Protein AF-A0A842VXV6-F1 (afdb_monomer)

Nearest PDB structures (foldseek):
  8ae6-assembly1_S  TM=6.498E-01  e=4.309E-04  Saccharomyces cerevisiae
  8p0v-assembly1_M  TM=6.322E-01  e=6.412E-02  Homo sapiens
  7jl6-assembly1_A  TM=5.036E-01  e=1.522E-01  Staphylococcus aureus
  3suz-assembly1_A  TM=2.469E-01  e=4.628E-01  Rattus norvegicus
  8w9z-assembly1_a  TM=2.244E-01  e=4.838E+00  Nicotiana tabacum

pLDDT: mean 70.88, std 16.22, range [35.25, 91.06]

Foldseek 3Di:
DAWAKKFKDKQLHTQEIDGPDPPPCCVVVDVVNVVVVSVVVVVVQVPDDDQDWDWDDDDQKIKIKGKDWADDPPDPDIIIMMIMIITGPPDDNVLRVVLNVVLVVVCVVPPVPDDDSPDRHRDDCPPPSNVVSCVSCPCVHCDPVNVCCCVPPVPPPPDDDD

Radius of gyration: 17.74 Å; Cα contacts (8 Å, |Δi|>4): 196; chains: 1; bounding box: 45×29×63 Å

Mean predicted aligned error: 11.38 Å

Secondary structure (DSSP, 8-state):
--EEEEEEEETTEEEEEEESS--TTGGGS-HHHHHHHHHHHHHHHHH--S--EEEEEETTEEEEEEEEEE--TT-SSPEEEEEEEEE-TT--HHHHHHHHHHHHHHHHHHTTTSS-TT--PPPPTTSHHHHHHHHHHGGGG--HHHHHHHHHHTTSSS----

Sequence (162 aa):
MVLFELGFLKSGMVFYEKTFYKILNLNKMSDATKGQFFDAFFNLIESSTEDTVSTMKFKKYNIVFKQFIQNIPNYPTPVKYLIYAIGDPRMDVTQASLLLAEIVEYYKNNYASNTDPKVVEEIPENSEFDKKVSEIIGDFYSTAIERMMHLFFSSDKKTKND

Structure (mmCIF, N/CA/C/O backbone):
data_AF-A0A842VXV6-F1
#
_entry.id   AF-A0A842VXV6-F1
#
loop_
_atom_site.group_PDB
_atom_site.id
_atom_site.type_symbol
_atom_site.label_atom_id
_atom_site.label_alt_id
_atom_site.label_comp_id
_atom_site.label_asym_id
_atom_site.label_entity_id
_atom_site.label_seq_id
_atom_site.pdbx_PDB_ins_code
_atom_site.Cartn_x
_atom_site.Cartn_y
_atom_site.Cartn_z
_atom_site.occupancy
_atom_site.B_iso_or_equiv
_atom_site.auth_seq_id
_atom_site.auth_comp_id
_atom_site.auth_asym_id
_atom_site.auth_atom_id
_atom_site.pdbx_PDB_model_num
ATOM 1 N N . MET A 1 1 ? -8.785 7.547 14.953 1.00 66.69 1 MET A N 1
ATOM 2 C CA . MET A 1 1 ? -8.697 7.095 13.555 1.00 66.69 1 MET A CA 1
ATOM 3 C C . MET A 1 1 ? -7.958 5.774 13.567 1.00 66.69 1 MET A C 1
ATOM 5 O O . MET A 1 1 ? -7.057 5.640 14.385 1.00 66.69 1 MET A O 1
ATOM 9 N N . VAL A 1 2 ? -8.389 4.799 12.771 1.00 68.50 2 VAL A N 1
ATOM 10 C CA . VAL A 1 2 ? -7.747 3.478 12.704 1.00 68.50 2 VAL A CA 1
ATOM 11 C C . VAL A 1 2 ? -7.532 3.172 11.235 1.00 68.50 2 VAL A C 1
ATOM 13 O O . VAL A 1 2 ? -8.508 3.089 10.491 1.00 68.50 2 VAL A O 1
ATOM 16 N N . LEU A 1 3 ? -6.279 3.046 10.815 1.00 73.94 3 LEU A N 1
ATOM 17 C CA . LEU A 1 3 ? -5.972 2.392 9.554 1.00 73.94 3 LEU A CA 1
ATOM 18 C C . LEU A 1 3 ? -5.828 0.883 9.862 1.00 73.94 3 LEU A C 1
ATOM 20 O O . LEU A 1 3 ? -5.645 0.470 11.006 1.00 73.94 3 LEU A O 1
ATOM 24 N N . PHE A 1 4 ? -6.121 0.028 8.903 1.00 75.56 4 PHE A N 1
ATOM 25 C CA . PHE A 1 4 ? -6.227 -1.410 9.128 1.00 75.56 4 PHE A CA 1
ATOM 26 C C . PHE A 1 4 ? -5.198 -2.173 8.312 1.00 75.56 4 PHE A C 1
ATOM 28 O O . PHE A 1 4 ? -4.529 -3.062 8.837 1.00 75.56 4 PHE A O 1
ATOM 35 N N . GLU A 1 5 ? -5.077 -1.801 7.042 1.00 83.06 5 GLU A N 1
ATOM 36 C CA . GLU A 1 5 ? -4.238 -2.472 6.061 1.00 83.06 5 GLU A CA 1
ATOM 37 C C . GLU A 1 5 ? -3.629 -1.422 5.130 1.00 83.06 5 GLU A C 1
ATOM 39 O O . GLU A 1 5 ? -4.281 -0.432 4.778 1.00 83.06 5 GLU A O 1
ATOM 44 N N . LEU A 1 6 ? -2.383 -1.654 4.737 1.00 87.88 6 LEU A N 1
ATOM 45 C CA . LEU A 1 6 ? -1.727 -0.986 3.626 1.00 87.88 6 LEU A CA 1
ATOM 46 C C . LEU A 1 6 ? -1.207 -2.060 2.680 1.00 87.88 6 LEU A C 1
ATOM 48 O O . LEU A 1 6 ? -0.639 -3.048 3.137 1.00 87.88 6 LEU A O 1
ATOM 52 N N . GLY A 1 7 ? -1.375 -1.868 1.379 1.00 88.62 7 GLY A N 1
ATOM 53 C CA . GLY A 1 7 ? -0.869 -2.820 0.402 1.00 88.62 7 GLY A CA 1
ATOM 54 C C . GLY A 1 7 ? -0.366 -2.156 -0.864 1.00 88.62 7 GLY A C 1
ATOM 55 O O . GLY A 1 7 ? -0.701 -1.011 -1.175 1.00 88.62 7 GLY A O 1
ATOM 56 N N . PHE A 1 8 ? 0.471 -2.895 -1.579 1.00 88.81 8 PHE A N 1
ATOM 57 C CA . PHE A 1 8 ? 1.118 -2.475 -2.809 1.00 88.81 8 PHE A CA 1
ATOM 58 C C . PHE A 1 8 ? 0.973 -3.581 -3.855 1.00 88.81 8 PHE A C 1
ATOM 60 O O . PHE A 1 8 ? 1.283 -4.748 -3.600 1.00 88.81 8 PHE A O 1
ATOM 67 N N . LEU A 1 9 ? 0.485 -3.209 -5.037 1.00 86.38 9 LEU A N 1
ATOM 68 C CA . LEU A 1 9 ? 0.275 -4.092 -6.170 1.00 86.38 9 LEU A CA 1
ATOM 69 C C . LEU A 1 9 ? 1.121 -3.673 -7.367 1.00 86.38 9 LEU A C 1
ATOM 71 O O . LEU A 1 9 ? 1.281 -2.484 -7.651 1.00 86.38 9 LEU A O 1
ATOM 75 N N . LYS A 1 10 ? 1.596 -4.679 -8.098 1.00 84.94 10 LYS A N 1
ATOM 76 C CA . LYS A 1 10 ? 2.297 -4.578 -9.377 1.00 84.94 10 LYS A CA 1
ATOM 77 C C . LYS A 1 10 ? 1.499 -5.384 -10.396 1.00 84.94 10 LYS A C 1
ATOM 79 O O . LYS A 1 10 ? 1.352 -6.593 -10.263 1.00 84.94 10 LYS A O 1
ATOM 84 N N . SER A 1 11 ? 0.945 -4.708 -11.396 1.00 78.00 11 SER A N 1
ATOM 85 C CA . SER A 1 11 ? 0.117 -5.285 -12.467 1.00 78.00 11 SER A CA 1
ATOM 86 C C . SER A 1 11 ? -0.998 -6.206 -11.962 1.00 78.00 11 SER A C 1
ATOM 88 O O . SER A 1 11 ? -1.253 -7.264 -12.525 1.00 78.00 11 SER A O 1
ATOM 90 N N . GLY A 1 12 ? -1.648 -5.809 -10.871 1.00 73.75 12 GLY A N 1
ATOM 91 C CA . GLY A 1 12 ? -2.745 -6.566 -10.279 1.00 73.75 12 GLY A CA 1
ATOM 92 C C . GLY A 1 12 ? -2.336 -7.621 -9.249 1.00 73.75 12 GLY A C 1
ATOM 93 O O . GLY A 1 12 ? -3.190 -8.201 -8.593 1.00 73.75 12 GLY A O 1
ATOM 94 N N . ME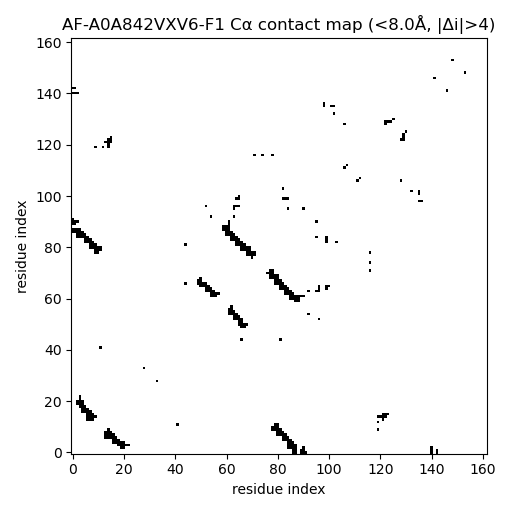T A 1 13 ? -1.041 -7.856 -9.053 1.00 80.19 13 MET A N 1
ATOM 95 C CA . MET A 1 13 ? -0.549 -8.809 -8.061 1.00 80.19 13 MET A CA 1
ATOM 96 C C . MET A 1 13 ? -0.052 -8.066 -6.827 1.00 80.19 13 MET A C 1
ATOM 98 O O . MET A 1 13 ? 0.752 -7.139 -6.947 1.00 80.19 13 MET A O 1
ATOM 102 N N . VAL A 1 14 ? -0.538 -8.456 -5.649 1.00 83.56 14 VAL A N 1
ATOM 103 C CA . VAL A 1 14 ? -0.044 -7.936 -4.367 1.00 83.56 14 VAL A CA 1
ATOM 104 C C . VAL A 1 14 ? 1.393 -8.414 -4.176 1.00 83.56 14 VAL A C 1
ATOM 106 O O . VAL A 1 14 ? 1.663 -9.603 -4.294 1.00 83.56 14 VAL A O 1
ATOM 109 N N . PHE A 1 15 ? 2.306 -7.484 -3.899 1.00 85.69 15 PHE A N 1
ATOM 110 C CA . PHE A 1 15 ? 3.719 -7.783 -3.623 1.00 85.69 15 PHE A CA 1
ATOM 111 C C . PHE A 1 15 ? 4.185 -7.243 -2.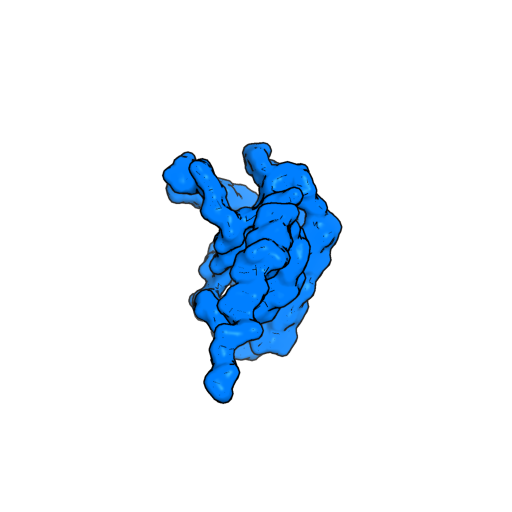271 1.00 85.69 15 PHE A C 1
ATOM 113 O O . PHE A 1 15 ? 5.297 -7.514 -1.831 1.00 85.69 15 PHE A O 1
ATOM 120 N N . TYR A 1 16 ? 3.336 -6.464 -1.607 1.00 88.94 16 TYR A N 1
ATOM 121 C CA . TYR A 1 16 ? 3.541 -6.012 -0.244 1.00 88.94 16 TYR A CA 1
ATOM 122 C C . TYR A 1 16 ? 2.177 -5.822 0.413 1.00 88.94 16 TYR A C 1
ATOM 124 O O . TYR A 1 16 ? 1.297 -5.176 -0.158 1.00 88.94 16 TYR A O 1
ATOM 132 N N . GLU A 1 17 ? 2.001 -6.367 1.610 1.00 87.88 17 GLU A N 1
ATOM 133 C CA . GLU A 1 17 ? 0.817 -6.172 2.444 1.00 87.88 17 GLU A CA 1
ATOM 134 C C . GLU A 1 17 ? 1.290 -5.977 3.886 1.00 87.88 17 GLU A C 1
ATOM 136 O O . GLU A 1 17 ? 2.148 -6.708 4.378 1.00 87.88 17 GLU A O 1
ATOM 141 N N . LYS A 1 18 ? 0.730 -4.984 4.574 1.00 84.06 18 LYS A N 1
ATOM 142 C CA . LYS A 1 18 ? 0.958 -4.753 5.996 1.00 84.06 18 LYS A CA 1
ATOM 143 C C . LYS A 1 18 ? -0.364 -4.560 6.711 1.00 84.06 18 LYS A C 1
ATOM 145 O O . LYS A 1 18 ? -1.088 -3.592 6.474 1.00 84.06 18 LYS A O 1
ATOM 150 N N . THR A 1 19 ? -0.652 -5.476 7.629 1.00 79.69 19 THR A N 1
ATOM 151 C CA . THR A 1 19 ? -1.824 -5.409 8.505 1.00 79.69 19 THR A CA 1
ATOM 152 C C . THR A 1 19 ? -1.425 -4.821 9.856 1.00 79.69 19 THR A C 1
ATOM 154 O O . THR A 1 19 ? -0.582 -5.378 10.553 1.00 79.69 19 THR A O 1
ATOM 157 N N . PHE A 1 20 ? -2.057 -3.717 10.251 1.00 73.00 20 PHE A N 1
ATOM 158 C CA . PHE A 1 20 ? -1.762 -3.010 11.507 1.00 73.00 20 PHE A CA 1
ATOM 159 C C . PHE A 1 20 ? -2.716 -3.419 12.619 1.00 73.00 20 PHE A C 1
ATOM 161 O O . PHE A 1 20 ? -2.319 -3.700 13.744 1.00 73.00 20 PHE A O 1
ATOM 168 N N . TYR A 1 21 ? -3.994 -3.527 12.275 1.00 64.88 21 TYR A N 1
ATOM 169 C CA . TYR A 1 21 ? -5.008 -4.073 13.153 1.00 64.88 21 TYR A CA 1
ATOM 170 C C . TYR A 1 21 ? -5.660 -5.225 12.426 1.00 64.88 21 TYR A C 1
ATOM 172 O O . TYR A 1 21 ? -6.256 -5.037 11.364 1.00 64.88 21 TYR A O 1
ATOM 180 N N . LYS A 1 22 ? -5.615 -6.416 13.034 1.00 50.66 22 LYS A N 1
ATOM 181 C CA . LYS A 1 22 ? -6.505 -7.497 12.622 1.00 50.66 22 LYS A CA 1
ATOM 182 C C . LYS A 1 22 ? -7.919 -6.965 12.754 1.00 50.66 22 LYS A C 1
ATOM 184 O O . LYS A 1 22 ? -8.432 -6.791 13.860 1.00 50.66 22 LYS A O 1
ATOM 189 N N . ILE A 1 23 ? -8.546 -6.667 11.625 1.00 49.34 23 ILE A N 1
ATOM 190 C CA . ILE A 1 23 ? -9.940 -6.274 11.604 1.00 49.34 23 ILE A CA 1
ATOM 191 C C . ILE A 1 23 ? -10.705 -7.447 12.224 1.00 49.34 23 ILE A C 1
ATOM 193 O O . ILE A 1 23 ? -10.839 -8.503 11.609 1.00 49.34 23 ILE A O 1
ATOM 197 N N . LEU A 1 24 ? -11.221 -7.253 13.442 1.00 41.03 24 LEU A N 1
ATOM 198 C CA . LEU A 1 24 ? -11.893 -8.264 14.278 1.00 41.03 24 LEU A CA 1
ATOM 199 C C . LEU A 1 24 ? -13.140 -8.907 13.630 1.00 41.03 24 LEU A C 1
ATOM 201 O O . LEU A 1 24 ? -13.827 -9.703 14.254 1.00 41.03 24 LEU A O 1
ATOM 205 N N . ASN A 1 25 ? -13.441 -8.585 12.372 1.00 37.41 25 ASN A N 1
ATOM 206 C CA . ASN A 1 25 ? -14.515 -9.166 11.576 1.00 37.41 25 ASN A CA 1
ATOM 207 C C . ASN A 1 25 ? -14.145 -9.415 10.098 1.00 37.41 25 ASN A C 1
ATOM 209 O O . ASN A 1 25 ? -15.040 -9.674 9.299 1.00 37.41 25 ASN A O 1
ATOM 213 N N . LEU A 1 26 ? -12.865 -9.356 9.710 1.00 40.69 26 LEU A N 1
ATOM 214 C CA . LEU A 1 26 ? -12.438 -9.711 8.345 1.00 40.69 26 LEU A CA 1
ATOM 215 C C . LEU A 1 26 ? -12.079 -11.190 8.205 1.00 40.69 26 LEU A C 1
ATOM 217 O O . LEU A 1 26 ? -12.194 -11.713 7.111 1.00 40.69 26 LEU A O 1
ATOM 221 N N . ASN A 1 27 ? -11.893 -11.915 9.317 1.00 35.25 27 ASN A N 1
ATOM 222 C CA . ASN A 1 27 ? -12.021 -13.383 9.333 1.00 35.25 27 ASN A CA 1
ATOM 223 C C . ASN A 1 27 ? -13.455 -13.862 8.987 1.00 35.25 27 ASN A C 1
ATOM 225 O O . ASN A 1 27 ? -13.708 -15.060 8.917 1.00 35.25 27 ASN A O 1
ATOM 229 N N . LYS A 1 28 ? -14.410 -12.934 8.798 1.00 37.38 28 LYS A N 1
ATOM 230 C CA . LYS A 1 28 ? -15.751 -13.168 8.233 1.00 37.38 28 LYS A CA 1
ATOM 231 C C . LYS A 1 28 ? -15.988 -12.435 6.903 1.00 37.38 28 LYS A C 1
ATOM 233 O O . LYS A 1 28 ? -17.122 -12.381 6.432 1.00 37.38 28 LYS A O 1
ATOM 238 N N . MET A 1 29 ? -14.960 -11.858 6.286 1.00 42.59 29 MET A N 1
ATOM 239 C CA . MET A 1 29 ? -14.970 -11.690 4.838 1.00 42.59 29 MET A CA 1
ATOM 240 C C . MET A 1 29 ? -14.439 -13.009 4.301 1.00 42.59 29 MET A C 1
ATOM 242 O O . MET A 1 29 ? -13.259 -13.294 4.448 1.00 42.59 29 MET A O 1
ATOM 246 N N . SER A 1 30 ? -15.317 -13.846 3.747 1.00 43.38 30 SER A N 1
ATOM 247 C CA . SER A 1 30 ? -14.861 -14.992 2.958 1.00 43.38 30 SER A CA 1
ATOM 248 C C . SER A 1 30 ? -13.839 -14.503 1.930 1.00 43.38 30 SER A C 1
ATOM 250 O O . SER A 1 30 ? -13.944 -13.355 1.488 1.00 43.38 30 SER A O 1
ATOM 252 N N . ASP A 1 31 ? -12.915 -15.349 1.486 1.00 51.56 31 ASP A N 1
ATOM 253 C CA . ASP A 1 31 ? -11.969 -15.002 0.412 1.00 51.56 31 ASP A CA 1
ATOM 254 C C . ASP A 1 31 ? -12.678 -14.374 -0.803 1.00 51.56 31 ASP A C 1
ATOM 256 O O . ASP A 1 31 ? -12.159 -13.461 -1.432 1.00 51.56 31 ASP A O 1
ATO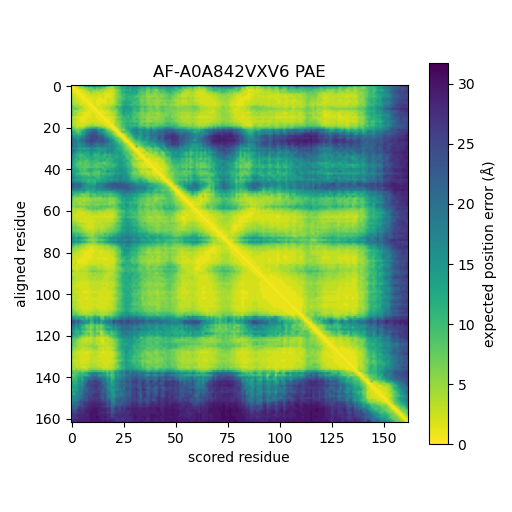M 260 N N . ALA A 1 32 ? -13.944 -14.738 -1.041 1.00 47.47 32 ALA A N 1
ATOM 261 C CA . ALA A 1 32 ? -14.816 -14.112 -2.035 1.00 47.47 32 ALA A CA 1
ATOM 262 C C . ALA A 1 32 ? -15.090 -12.602 -1.834 1.00 47.47 32 ALA A C 1
ATOM 264 O O . ALA A 1 32 ? -15.286 -11.894 -2.812 1.00 47.47 32 ALA A O 1
ATOM 265 N N . THR A 1 33 ? -15.115 -12.071 -0.606 1.00 52.41 33 THR A N 1
ATOM 266 C CA . THR A 1 33 ? -15.312 -10.629 -0.353 1.00 52.41 33 THR A CA 1
ATOM 267 C C . THR A 1 33 ? -14.009 -9.839 -0.493 1.00 52.41 33 THR A C 1
ATOM 269 O O . THR A 1 33 ? -14.062 -8.705 -0.964 1.00 52.41 33 THR A O 1
ATOM 272 N N . LYS A 1 34 ? -12.851 -10.421 -0.129 1.00 54.97 34 LYS A N 1
ATOM 273 C CA . LYS A 1 34 ? -11.538 -9.853 -0.495 1.00 54.97 34 LYS A CA 1
ATOM 274 C C . LYS A 1 34 ? -11.359 -9.898 -2.019 1.00 54.97 34 LYS A C 1
ATOM 276 O O . LYS A 1 34 ? -10.965 -8.897 -2.594 1.00 54.97 34 LYS A O 1
ATOM 281 N N . GLY A 1 35 ? -11.763 -10.988 -2.673 1.00 58.72 35 GLY A N 1
ATOM 282 C CA . GLY A 1 35 ? -11.823 -11.107 -4.133 1.00 58.72 35 GLY A CA 1
ATOM 283 C C . GLY A 1 35 ? -12.685 -10.019 -4.771 1.00 58.72 35 GLY A C 1
ATOM 284 O O . GLY A 1 35 ? -12.176 -9.242 -5.556 1.00 58.72 35 GLY A O 1
ATOM 285 N N . GLN A 1 36 ? -13.939 -9.846 -4.336 1.00 58.75 36 GLN A N 1
ATOM 286 C CA . GLN A 1 36 ? -14.815 -8.762 -4.817 1.00 58.75 36 GLN A CA 1
ATOM 287 C C . GLN A 1 36 ? -14.257 -7.358 -4.553 1.00 58.75 36 GLN A C 1
ATOM 289 O O . GLN A 1 36 ? -14.489 -6.443 -5.341 1.00 58.75 36 GLN A O 1
ATOM 294 N N . PHE A 1 37 ? -13.564 -7.172 -3.427 1.00 64.50 37 PHE A N 1
ATOM 295 C CA . PHE A 1 37 ? -12.860 -5.933 -3.122 1.00 64.50 37 PHE A CA 1
ATOM 296 C C . PHE A 1 37 ? -11.748 -5.694 -4.143 1.00 64.50 37 PHE A C 1
ATOM 298 O O . PHE A 1 37 ? -11.748 -4.645 -4.774 1.00 64.50 37 PHE A O 1
ATOM 305 N N . PHE A 1 38 ? -10.869 -6.674 -4.363 1.00 63.66 38 PHE A N 1
ATOM 306 C CA . PHE A 1 38 ? -9.804 -6.591 -5.356 1.00 63.66 38 PHE A CA 1
ATOM 307 C C . PHE A 1 38 ? -10.356 -6.438 -6.777 1.00 63.66 38 PHE A C 1
ATOM 309 O O . PHE A 1 38 ? -9.856 -5.600 -7.506 1.00 63.66 38 PHE A O 1
ATOM 316 N N . ASP A 1 39 ? -11.438 -7.122 -7.146 1.00 64.75 39 ASP A N 1
ATOM 317 C CA . ASP A 1 39 ? -12.083 -7.013 -8.459 1.00 64.75 39 ASP A CA 1
ATOM 318 C C . ASP A 1 39 ? -12.665 -5.613 -8.697 1.00 64.75 39 ASP A C 1
ATOM 320 O O . ASP A 1 39 ? -12.436 -5.002 -9.741 1.00 64.75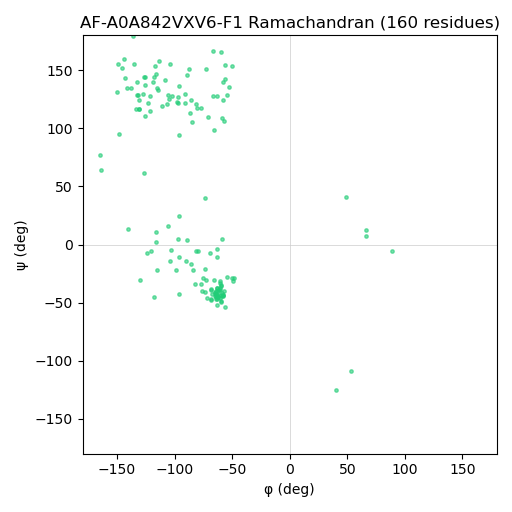 39 ASP A O 1
ATOM 324 N N . ALA A 1 40 ? -13.400 -5.057 -7.723 1.00 64.00 40 ALA A N 1
ATOM 325 C CA . ALA A 1 40 ? -13.909 -3.684 -7.802 1.00 64.00 40 ALA A CA 1
ATOM 326 C C . ALA A 1 40 ? -12.764 -2.672 -7.931 1.00 64.00 40 ALA A C 1
ATOM 328 O O . ALA A 1 40 ? -12.871 -1.661 -8.626 1.00 64.00 40 ALA A O 1
ATOM 329 N N . PHE A 1 41 ? -11.658 -2.973 -7.267 1.00 64.44 41 PHE A N 1
ATOM 330 C CA . PHE A 1 41 ? -10.475 -2.152 -7.225 1.00 64.44 41 PHE A CA 1
ATOM 331 C C . PHE A 1 41 ? -9.652 -2.255 -8.528 1.00 64.44 41 PHE A C 1
ATOM 333 O O . PHE A 1 41 ? -9.242 -1.229 -9.069 1.00 64.44 41 PHE A O 1
ATOM 340 N N . PHE A 1 42 ? -9.520 -3.448 -9.117 1.00 64.00 42 PHE A N 1
ATOM 341 C CA . PHE A 1 42 ? -8.910 -3.694 -10.429 1.00 64.00 42 PHE A CA 1
ATOM 342 C C . PHE A 1 42 ? -9.686 -3.039 -11.562 1.00 64.00 42 PHE A C 1
ATOM 344 O O . PHE A 1 42 ? -9.079 -2.367 -12.393 1.00 64.00 42 PHE A O 1
ATOM 351 N N . ASN A 1 43 ? -11.016 -3.122 -11.541 1.00 64.31 43 ASN A N 1
ATOM 352 C CA . ASN A 1 43 ? -11.857 -2.437 -12.524 1.00 64.31 43 ASN A CA 1
ATOM 353 C C . ASN A 1 43 ? -11.665 -0.907 -12.491 1.00 64.31 43 ASN A C 1
ATOM 355 O O . ASN A 1 43 ? -11.710 -0.246 -13.528 1.00 64.31 43 ASN A O 1
ATOM 359 N N . LEU A 1 44 ? -11.402 -0.329 -11.314 1.00 60.31 44 LEU A N 1
ATOM 360 C CA . LEU A 1 44 ? -11.080 1.094 -11.171 1.00 60.31 44 LEU A CA 1
ATOM 361 C C . LEU A 1 44 ? -9.667 1.436 -11.663 1.00 60.31 44 LEU A C 1
ATOM 363 O O . LEU A 1 44 ? -9.504 2.437 -12.362 1.00 60.31 44 LEU A O 1
ATOM 367 N N . ILE A 1 45 ? -8.673 0.590 -11.373 1.00 59.41 45 ILE A N 1
ATOM 368 C CA . ILE A 1 45 ? -7.291 0.732 -11.873 1.00 59.41 45 ILE A CA 1
ATOM 369 C C . ILE A 1 45 ? -7.235 0.679 -13.405 1.00 59.41 45 ILE A C 1
ATOM 371 O O . ILE A 1 45 ? -6.443 1.382 -14.033 1.00 59.41 45 ILE A O 1
ATOM 375 N N . GLU A 1 46 ? -8.048 -0.165 -14.042 1.00 59.09 46 GLU A N 1
ATOM 376 C CA . GLU A 1 46 ? -8.058 -0.268 -15.504 1.00 59.09 46 GLU A CA 1
ATOM 377 C C . GLU A 1 46 ? -8.556 1.009 -16.185 1.00 59.09 46 GLU A C 1
ATOM 379 O O . GLU A 1 46 ? -8.075 1.342 -17.269 1.00 59.09 46 GLU A O 1
ATOM 384 N N . SER A 1 47 ? -9.450 1.749 -15.524 1.00 55.28 47 SER A N 1
ATOM 385 C CA . SER A 1 47 ? -10.083 2.957 -16.061 1.00 55.28 47 SER A CA 1
ATOM 386 C C . SER A 1 47 ? -9.284 4.252 -15.871 1.00 55.28 47 SER A C 1
ATOM 388 O O . SER A 1 47 ? -9.571 5.247 -16.534 1.00 55.28 47 SER A O 1
ATOM 390 N N . SER A 1 48 ? -8.291 4.263 -14.978 1.00 51.72 48 SER A N 1
ATOM 391 C CA . SER A 1 48 ? -7.586 5.481 -14.579 1.00 51.72 48 SER A CA 1
ATOM 392 C C . SER A 1 48 ? -6.197 5.550 -15.220 1.00 51.72 48 SER A C 1
ATOM 394 O O . SER A 1 48 ? -5.370 4.654 -15.059 1.00 51.72 48 SER A O 1
ATOM 396 N N . THR A 1 49 ? -5.902 6.637 -15.934 1.00 53.44 49 THR A N 1
ATOM 397 C CA . THR A 1 49 ? -4.622 6.853 -16.640 1.00 53.44 49 THR A CA 1
ATOM 398 C C . THR A 1 49 ? -3.677 7.824 -15.935 1.00 53.44 49 THR A C 1
ATOM 400 O O . THR A 1 49 ? -2.551 8.005 -16.389 1.00 53.44 49 THR A O 1
ATOM 403 N N . GLU A 1 50 ? -4.109 8.453 -14.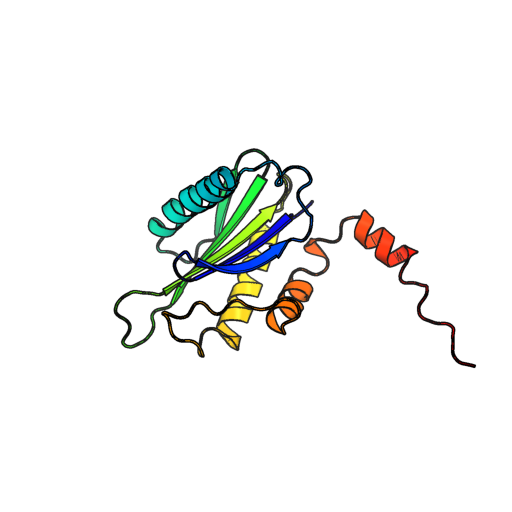842 1.00 58.09 50 GLU A N 1
ATOM 404 C CA . GLU A 1 50 ? -3.371 9.546 -14.201 1.00 58.09 50 GLU A CA 1
ATOM 405 C C . GLU A 1 50 ? -2.857 9.184 -12.805 1.00 58.09 50 GLU A C 1
ATOM 407 O O . GLU A 1 50 ? -3.388 8.299 -12.134 1.00 58.09 50 GLU A O 1
ATOM 412 N N . ASP A 1 51 ? -1.829 9.909 -12.362 1.00 62.34 51 ASP A N 1
ATOM 413 C CA . ASP A 1 51 ? -1.160 9.802 -11.057 1.00 62.34 51 ASP A CA 1
ATOM 414 C C . ASP A 1 51 ? -2.034 10.383 -9.917 1.00 62.34 51 ASP A C 1
ATOM 416 O O . ASP A 1 51 ? -1.560 11.087 -9.019 1.00 62.34 51 ASP A O 1
ATOM 420 N N . THR A 1 52 ? -3.342 10.133 -9.958 1.00 65.06 52 THR A N 1
ATOM 421 C CA . THR A 1 52 ? -4.330 10.723 -9.056 1.00 65.06 52 THR A CA 1
ATOM 422 C C . THR A 1 52 ? -4.511 9.885 -7.800 1.00 65.06 52 THR A C 1
ATOM 424 O O . THR A 1 52 ? -4.416 8.654 -7.795 1.00 65.06 52 THR A O 1
ATOM 427 N N . VAL A 1 53 ? -4.764 10.582 -6.694 1.00 72.12 53 VAL A N 1
ATOM 428 C CA . VAL A 1 53 ? -5.216 9.941 -5.464 1.00 72.12 53 VAL A CA 1
ATOM 429 C C . VAL A 1 53 ? -6.723 9.819 -5.554 1.00 72.12 53 VAL A C 1
ATOM 431 O O . VAL A 1 53 ? -7.429 10.806 -5.759 1.00 72.12 53 VAL A O 1
ATOM 434 N N . SER A 1 54 ? -7.204 8.598 -5.401 1.00 78.25 54 SER A N 1
ATOM 435 C CA . SER A 1 54 ? -8.615 8.265 -5.470 1.00 78.25 54 SER A CA 1
ATOM 436 C C . SER A 1 54 ? -9.089 7.725 -4.132 1.00 78.25 54 SER A C 1
ATOM 438 O O . SER A 1 54 ? -8.319 7.179 -3.338 1.00 78.25 54 SER A O 1
ATOM 440 N N . THR A 1 55 ? -10.382 7.898 -3.869 1.00 81.06 55 THR A N 1
ATOM 441 C CA . THR A 1 55 ? -11.011 7.373 -2.659 1.00 81.06 55 THR A CA 1
ATOM 442 C C . THR A 1 55 ? -12.219 6.529 -2.998 1.00 81.06 55 THR A C 1
ATOM 444 O O . THR A 1 55 ? -12.967 6.827 -3.926 1.00 81.06 55 THR A O 1
ATOM 447 N N . MET A 1 56 ? -12.418 5.472 -2.221 1.00 79.19 56 MET A N 1
ATOM 448 C CA . MET A 1 56 ? -13.584 4.609 -2.310 1.00 79.19 56 MET A CA 1
ATOM 449 C C . MET A 1 56 ? -14.137 4.370 -0.910 1.00 79.19 56 MET A C 1
ATOM 451 O O . MET A 1 56 ? -13.394 4.143 0.044 1.00 79.19 56 MET A O 1
ATOM 455 N N . LYS A 1 57 ? -15.464 4.378 -0.792 1.00 77.00 57 LYS A N 1
ATOM 456 C CA . LYS A 1 57 ? -16.153 3.861 0.390 1.00 77.00 57 LYS A CA 1
ATOM 457 C C . LYS A 1 57 ? -16.624 2.446 0.101 1.00 77.00 57 LYS A C 1
ATOM 459 O O . LYS A 1 57 ? -17.402 2.240 -0.826 1.00 77.00 57 LYS A O 1
ATOM 464 N N . PHE A 1 58 ? -16.196 1.486 0.912 1.00 70.75 58 PHE A N 1
ATOM 465 C CA . PHE A 1 58 ? -16.657 0.105 0.819 1.00 70.75 58 PHE A CA 1
ATOM 466 C C . PHE A 1 58 ? -17.199 -0.354 2.167 1.00 70.75 58 PHE A C 1
ATOM 468 O O . PHE A 1 58 ? -16.458 -0.533 3.135 1.00 70.75 58 PHE A O 1
ATOM 475 N N . LYS A 1 59 ? -18.518 -0.554 2.246 1.00 72.75 59 LYS A N 1
ATOM 476 C CA . LYS A 1 59 ? -19.225 -0.875 3.495 1.00 72.75 59 LYS A CA 1
ATOM 477 C C . LYS A 1 59 ? -18.896 0.154 4.593 1.00 72.75 59 LYS A C 1
ATOM 479 O O . LYS A 1 59 ? -19.338 1.293 4.521 1.00 72.75 59 LYS A O 1
ATOM 484 N N . LYS A 1 60 ? -18.125 -0.254 5.605 1.00 73.94 60 LYS A N 1
ATOM 485 C CA . LYS A 1 60 ? -17.715 0.557 6.761 1.00 73.94 60 LYS A CA 1
ATOM 486 C C . LYS A 1 60 ? -16.251 1.002 6.698 1.00 73.94 60 LYS A C 1
ATOM 488 O O . LYS A 1 60 ? -15.694 1.364 7.728 1.00 73.94 60 LYS A O 1
ATOM 493 N N . TYR A 1 61 ? -15.630 0.913 5.528 1.00 78.38 61 TYR A N 1
ATOM 494 C CA . TYR A 1 61 ? -14.226 1.236 5.320 1.00 78.38 61 TYR A CA 1
ATOM 495 C C . TYR A 1 61 ? -14.096 2.386 4.330 1.00 78.38 61 TYR A C 1
ATOM 497 O O . TYR A 1 61 ? -14.810 2.431 3.323 1.00 78.38 61 TYR A O 1
ATOM 505 N N . ASN A 1 62 ? -13.166 3.289 4.621 1.00 81.56 62 ASN A N 1
ATOM 506 C CA . ASN A 1 62 ? -12.654 4.233 3.641 1.00 81.56 62 ASN A CA 1
ATOM 507 C C . ASN A 1 62 ? -11.366 3.649 3.071 1.00 81.56 62 ASN A C 1
ATOM 509 O O . ASN A 1 62 ? -10.529 3.138 3.813 1.00 81.56 62 ASN A O 1
ATOM 513 N N . ILE A 1 63 ? -11.214 3.735 1.759 1.00 83.94 63 ILE A N 1
ATOM 514 C CA . ILE A 1 63 ? -10.033 3.279 1.042 1.00 83.94 63 ILE A CA 1
ATOM 515 C C . ILE A 1 63 ? -9.474 4.487 0.316 1.00 83.94 63 ILE A C 1
ATOM 517 O O . ILE A 1 63 ? -10.206 5.173 -0.399 1.00 83.94 63 ILE A O 1
ATOM 521 N N . VAL A 1 64 ? -8.192 4.748 0.512 1.00 87.38 64 VAL A N 1
ATOM 522 C CA . VAL A 1 64 ? -7.445 5.771 -0.219 1.00 87.38 64 VAL A CA 1
ATOM 523 C C . VAL A 1 64 ? -6.397 5.035 -1.022 1.00 87.38 64 VAL A C 1
ATOM 525 O O . VAL A 1 64 ? -5.758 4.119 -0.508 1.00 87.38 64 VAL A O 1
ATOM 528 N N . PHE A 1 65 ? -6.246 5.390 -2.288 1.00 87.88 65 PHE A N 1
ATOM 529 C CA . PHE A 1 65 ? -5.290 4.723 -3.150 1.00 87.88 65 PHE A CA 1
ATOM 530 C C . PHE A 1 65 ? -4.667 5.669 -4.152 1.00 87.88 65 PHE A C 1
ATOM 532 O O . PHE A 1 65 ? -5.269 6.663 -4.559 1.00 87.88 65 PHE A O 1
ATOM 539 N N . LYS A 1 66 ? -3.444 5.336 -4.548 1.00 86.69 66 LYS A N 1
ATOM 540 C CA . LYS A 1 66 ? -2.689 6.054 -5.562 1.00 86.69 66 LYS A CA 1
ATOM 541 C C . LYS A 1 66 ? -2.122 5.043 -6.538 1.00 86.69 66 LYS A C 1
ATOM 543 O O . LYS A 1 66 ? -1.471 4.078 -6.141 1.00 86.69 66 LYS A O 1
ATOM 548 N N . GLN A 1 67 ? -2.359 5.292 -7.813 1.00 84.94 67 GLN A N 1
ATOM 549 C CA . GLN A 1 67 ? -1.750 4.533 -8.890 1.00 84.94 67 GLN A CA 1
ATOM 550 C C . GLN A 1 67 ? -0.630 5.332 -9.544 1.00 84.94 67 GLN A C 1
ATOM 552 O O . GLN A 1 67 ? -0.636 6.562 -9.507 1.00 84.94 67 GLN A O 1
ATOM 557 N N . PHE A 1 68 ? 0.308 4.615 -10.148 1.00 83.38 68 PHE A N 1
ATOM 558 C CA . PHE A 1 68 ? 1.280 5.186 -11.065 1.00 83.38 68 PHE A CA 1
ATOM 559 C C . PHE A 1 68 ? 1.682 4.159 -12.117 1.00 83.38 68 PHE A C 1
ATOM 561 O O . PHE A 1 68 ? 1.587 2.947 -11.911 1.00 83.38 68 PHE A O 1
ATOM 568 N N . ILE A 1 69 ? 2.141 4.652 -13.261 1.00 82.81 69 ILE A N 1
ATOM 569 C CA . ILE A 1 69 ? 2.546 3.822 -14.392 1.00 82.81 69 ILE A CA 1
ATOM 570 C C . ILE A 1 69 ? 4.043 3.996 -14.618 1.00 82.81 69 ILE A C 1
ATOM 572 O O . ILE A 1 69 ? 4.549 5.116 -14.664 1.00 82.81 69 ILE A O 1
ATOM 576 N N . GLN A 1 70 ? 4.752 2.882 -14.780 1.00 80.44 70 GLN A N 1
ATOM 577 C CA . GLN A 1 70 ? 6.158 2.871 -15.158 1.00 80.44 70 GLN A CA 1
ATOM 578 C C . GLN A 1 70 ? 6.304 2.325 -16.577 1.00 80.44 70 GLN A C 1
ATOM 580 O O . GLN A 1 70 ? 5.969 1.173 -16.864 1.00 80.44 70 GLN A O 1
ATOM 585 N N . ASN A 1 71 ? 6.838 3.159 -17.465 1.00 79.94 71 ASN A N 1
ATOM 586 C CA . ASN A 1 71 ? 7.227 2.742 -18.806 1.00 79.94 71 ASN A CA 1
ATOM 587 C C . ASN A 1 71 ? 8.649 2.191 -18.745 1.00 79.94 71 ASN A C 1
ATOM 589 O O . ASN A 1 71 ? 9.590 2.931 -18.458 1.00 79.94 71 ASN A O 1
ATOM 593 N N . ILE A 1 72 ? 8.799 0.892 -18.993 1.00 78.00 72 ILE A N 1
ATOM 594 C CA . ILE A 1 72 ? 10.102 0.230 -18.983 1.00 78.00 72 ILE A CA 1
ATOM 595 C C . ILE A 1 72 ? 10.607 0.142 -20.428 1.00 78.00 72 ILE A C 1
ATOM 597 O O . ILE A 1 72 ? 9.875 -0.357 -21.289 1.00 78.00 72 ILE A O 1
ATOM 601 N N . PRO A 1 73 ? 11.832 0.619 -20.726 1.00 76.50 73 PRO A N 1
ATOM 602 C CA . PRO A 1 73 ? 12.409 0.502 -22.059 1.00 76.50 73 PRO A CA 1
ATOM 603 C C . PRO A 1 73 ? 12.380 -0.948 -22.551 1.00 76.50 73 PRO A C 1
ATOM 605 O O . PRO A 1 73 ? 12.730 -1.865 -21.813 1.00 76.50 73 PRO A O 1
ATOM 608 N N . ASN A 1 74 ? 11.985 -1.150 -23.808 1.00 76.12 74 ASN A N 1
ATOM 609 C CA . ASN A 1 74 ? 11.874 -2.466 -24.453 1.00 76.12 74 ASN A CA 1
ATOM 610 C C . ASN A 1 74 ? 10.794 -3.400 -23.875 1.00 76.12 74 ASN A C 1
ATOM 612 O O . ASN A 1 74 ? 10.761 -4.578 -24.234 1.00 76.12 74 ASN A O 1
ATOM 616 N N . TYR A 1 75 ? 9.890 -2.895 -23.030 1.00 74.75 75 TYR A N 1
ATOM 617 C CA . TYR A 1 75 ? 8.740 -3.653 -22.549 1.00 74.75 75 TYR A CA 1
ATOM 618 C C . TYR A 1 75 ? 7.446 -3.174 -23.241 1.00 74.75 75 TYR A C 1
ATOM 620 O O . TYR A 1 75 ? 7.189 -1.970 -23.280 1.00 74.75 75 TYR A O 1
ATOM 628 N N . PRO A 1 76 ? 6.631 -4.079 -23.822 1.00 75.44 76 PRO A N 1
ATOM 629 C CA . PRO A 1 76 ? 5.528 -3.699 -24.713 1.00 75.44 76 PRO A CA 1
ATOM 630 C C . PRO A 1 76 ? 4.318 -3.096 -23.989 1.00 75.44 76 PRO A C 1
ATOM 632 O O . PRO A 1 76 ? 3.510 -2.412 -24.610 1.00 75.44 76 PRO A O 1
ATOM 635 N N . THR A 1 77 ? 4.173 -3.353 -22.689 1.00 78.44 77 THR A N 1
ATOM 636 C CA . THR A 1 77 ? 3.020 -2.919 -21.892 1.00 78.44 77 THR A CA 1
ATOM 637 C C . THR A 1 77 ? 3.489 -2.169 -20.652 1.00 78.44 77 THR A C 1
ATOM 639 O O . THR A 1 77 ? 4.307 -2.718 -19.919 1.00 78.44 77 THR A O 1
ATOM 642 N N . PRO A 1 78 ? 2.977 -0.970 -20.346 1.00 79.12 78 PRO A N 1
ATOM 643 C CA . PRO A 1 78 ? 3.371 -0.258 -19.136 1.00 79.12 78 PRO A CA 1
ATOM 644 C C . PRO A 1 78 ? 3.101 -1.078 -17.868 1.00 79.12 78 PRO A C 1
ATOM 646 O O . PRO A 1 78 ? 2.059 -1.726 -17.755 1.00 79.12 78 PRO A O 1
ATOM 649 N N . VAL A 1 79 ? 4.021 -1.032 -16.901 1.00 81.25 79 VAL A N 1
ATOM 650 C CA . VAL A 1 79 ? 3.809 -1.674 -15.599 1.00 81.25 79 VAL A CA 1
ATOM 651 C C . VAL A 1 79 ? 2.964 -0.743 -14.747 1.00 81.25 79 VAL A C 1
ATOM 653 O O . VAL A 1 79 ? 3.347 0.400 -14.489 1.00 81.25 79 VAL A O 1
ATOM 656 N N . LYS A 1 80 ? 1.800 -1.229 -14.321 1.00 83.25 80 LYS A N 1
ATOM 657 C CA . LYS A 1 80 ? 0.902 -0.482 -13.441 1.00 83.25 80 LYS A CA 1
ATOM 658 C C . LYS A 1 80 ? 1.229 -0.815 -11.999 1.00 83.25 80 LYS A C 1
ATOM 660 O O . LYS A 1 80 ? 1.268 -1.985 -11.632 1.00 83.25 80 LYS A O 1
ATOM 665 N N . TYR A 1 81 ? 1.408 0.205 -11.185 1.00 85.81 81 TYR A N 1
ATOM 666 C CA . TYR A 1 81 ? 1.560 0.057 -9.754 1.00 85.81 81 TYR A CA 1
ATOM 667 C C . TYR A 1 81 ? 0.404 0.732 -9.055 1.00 85.81 81 TYR A C 1
ATOM 669 O O . TYR A 1 81 ? -0.093 1.771 -9.496 1.00 85.81 81 TYR A O 1
ATOM 677 N N . LEU A 1 82 ? 0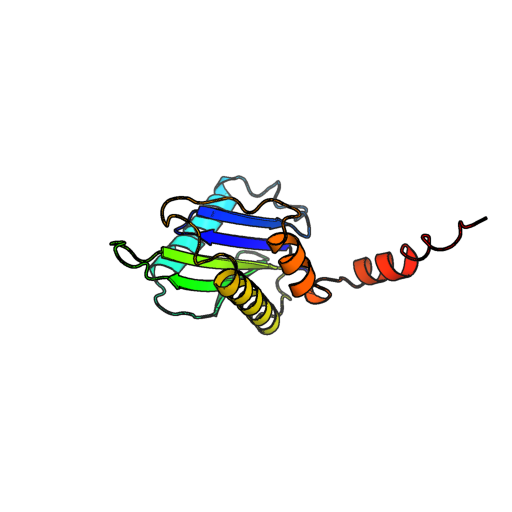.011 0.160 -7.930 1.00 86.44 82 LEU A N 1
ATOM 678 C CA . LEU A 1 82 ? -0.931 0.805 -7.051 1.00 86.44 82 LEU A CA 1
ATOM 679 C C . LEU A 1 82 ? -0.563 0.562 -5.604 1.00 86.44 82 LEU A C 1
ATOM 681 O O . LEU A 1 82 ? -0.360 -0.577 -5.204 1.00 86.44 82 LEU A O 1
ATOM 685 N N . ILE A 1 83 ? -0.611 1.624 -4.812 1.00 89.56 83 ILE A N 1
ATOM 686 C CA . ILE A 1 83 ? -0.605 1.546 -3.359 1.00 89.56 83 ILE A CA 1
ATOM 687 C C . ILE A 1 83 ? -1.989 1.907 -2.799 1.00 89.56 83 ILE A C 1
ATOM 689 O O . ILE A 1 83 ? -2.661 2.809 -3.313 1.00 89.56 83 ILE A O 1
ATOM 693 N N . TYR A 1 84 ? -2.429 1.212 -1.752 1.00 87.81 84 TYR A N 1
ATOM 694 C CA . TYR A 1 84 ? -3.698 1.475 -1.079 1.00 87.81 84 TYR A CA 1
ATOM 695 C C . TYR A 1 84 ? -3.569 1.465 0.441 1.00 87.81 84 TYR A C 1
ATOM 697 O O . TYR A 1 84 ? -2.706 0.808 1.015 1.00 87.81 84 TYR A O 1
ATOM 705 N N . ALA A 1 85 ? -4.493 2.172 1.081 1.00 87.75 85 ALA A N 1
ATOM 706 C CA . ALA A 1 85 ? -4.680 2.255 2.517 1.00 87.75 85 ALA A CA 1
ATOM 707 C C . ALA A 1 85 ? -6.166 2.026 2.838 1.00 87.75 85 ALA A C 1
ATOM 709 O O . ALA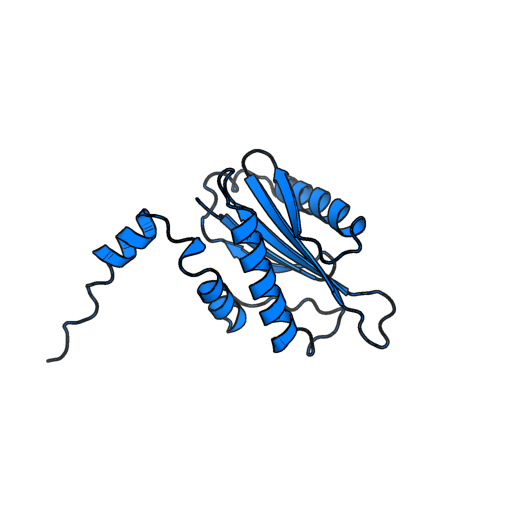 A 1 85 ? -7.029 2.737 2.318 1.00 87.75 85 ALA A O 1
ATOM 710 N N . ILE A 1 86 ? -6.473 1.044 3.691 1.00 84.44 86 ILE A N 1
ATOM 711 C CA . ILE A 1 86 ? -7.830 0.742 4.173 1.00 84.44 86 ILE A CA 1
ATOM 712 C C . ILE A 1 86 ? -7.952 1.193 5.623 1.00 84.44 86 ILE A C 1
ATOM 714 O O . ILE A 1 86 ? -7.239 0.685 6.484 1.00 84.44 86 ILE A O 1
ATOM 718 N N . GLY A 1 87 ? -8.890 2.089 5.921 1.00 80.69 87 GLY A N 1
ATOM 719 C CA . GLY A 1 87 ? -9.128 2.597 7.272 1.00 80.69 87 GLY A CA 1
ATOM 720 C C . GLY A 1 87 ? -10.599 2.675 7.659 1.00 80.69 87 GLY A C 1
ATOM 721 O O . GLY A 1 87 ? -11.503 2.320 6.896 1.00 80.69 87 GLY A O 1
ATOM 722 N N . ASP A 1 88 ? -10.847 3.121 8.890 1.00 79.94 88 ASP A N 1
ATOM 723 C CA . ASP A 1 88 ? -12.190 3.414 9.386 1.00 79.94 88 ASP A CA 1
ATOM 724 C C . ASP A 1 88 ? -12.810 4.620 8.643 1.00 79.94 88 ASP A C 1
ATOM 726 O O . ASP A 1 88 ? -12.114 5.363 7.946 1.00 79.94 88 ASP A O 1
ATOM 730 N N . PRO A 1 89 ? -14.127 4.869 8.771 1.00 81.31 89 PRO A N 1
ATOM 731 C CA . PRO A 1 89 ? -14.778 5.978 8.071 1.00 81.31 89 PRO A CA 1
ATOM 732 C C . PRO A 1 89 ? -14.272 7.372 8.467 1.00 81.31 89 PRO A C 1
ATOM 734 O O . PRO A 1 89 ? -14.640 8.353 7.824 1.00 81.31 89 PRO A O 1
ATOM 737 N N . ARG A 1 90 ? -13.471 7.469 9.538 1.00 80.56 90 ARG A N 1
ATOM 738 C CA . ARG A 1 90 ? -12.882 8.711 10.053 1.00 80.56 90 ARG A CA 1
ATOM 739 C C . ARG A 1 90 ? -11.450 8.911 9.556 1.00 80.56 90 ARG A C 1
ATOM 741 O O . ARG A 1 90 ? -10.798 9.844 10.015 1.00 80.56 90 ARG A O 1
ATOM 748 N N . MET A 1 91 ? -10.956 8.036 8.678 1.00 82.81 91 MET A N 1
ATOM 749 C CA . MET A 1 91 ? -9.647 8.182 8.060 1.00 82.81 91 MET A CA 1
ATOM 750 C C . MET A 1 91 ? -9.550 9.508 7.303 1.00 82.81 91 MET A C 1
ATOM 752 O O . MET A 1 91 ? -10.366 9.777 6.418 1.00 82.81 91 MET A O 1
ATOM 756 N N . ASP A 1 92 ? -8.547 10.312 7.655 1.00 83.75 92 ASP A N 1
ATOM 757 C CA . ASP A 1 92 ? -8.214 11.545 6.950 1.00 83.75 92 ASP A CA 1
ATOM 758 C C . ASP A 1 92 ? -7.606 11.196 5.588 1.00 83.75 92 ASP A C 1
ATOM 760 O O . ASP A 1 92 ? -6.494 10.674 5.486 1.00 83.75 92 ASP A O 1
ATOM 764 N N . VAL A 1 93 ? -8.371 11.480 4.535 1.00 83.94 93 VAL A N 1
ATOM 765 C CA . VAL A 1 93 ? -7.990 11.225 3.144 1.00 83.94 93 VAL A CA 1
ATOM 766 C C . VAL A 1 93 ? -6.729 11.990 2.755 1.00 83.94 93 VAL A C 1
ATOM 768 O O . VAL A 1 93 ? -5.895 11.446 2.037 1.00 83.94 93 VAL A O 1
ATOM 771 N N . THR A 1 94 ? -6.575 13.230 3.220 1.00 84.94 94 THR A N 1
ATOM 772 C CA . THR A 1 94 ? -5.444 14.090 2.856 1.00 84.94 94 THR A CA 1
ATOM 773 C C . THR A 1 94 ? -4.159 13.542 3.455 1.00 84.94 94 THR A C 1
ATOM 775 O O . THR A 1 94 ? -3.161 13.392 2.755 1.00 84.94 94 THR A O 1
ATOM 778 N N . GLN A 1 95 ? -4.184 13.178 4.736 1.00 83.94 95 GLN A N 1
ATOM 779 C CA . GLN A 1 95 ? -3.013 12.588 5.379 1.00 83.94 95 GLN A CA 1
ATOM 780 C C . GLN A 1 95 ? -2.688 11.198 4.812 1.00 83.94 95 GLN A C 1
ATOM 782 O O . GLN A 1 95 ? -1.530 10.926 4.505 1.00 83.94 95 GLN A O 1
ATOM 787 N N . ALA A 1 96 ? -3.696 10.346 4.585 1.00 85.69 96 ALA A N 1
ATOM 788 C CA . ALA A 1 96 ? -3.490 9.051 3.934 1.00 85.69 96 ALA A CA 1
ATOM 789 C C . ALA A 1 96 ? -2.878 9.217 2.532 1.00 85.69 96 ALA A C 1
ATOM 791 O O . ALA A 1 96 ? -1.945 8.507 2.173 1.00 85.69 96 ALA A O 1
ATOM 792 N N . SER A 1 97 ? -3.347 10.199 1.761 1.00 86.50 97 SER A N 1
ATOM 793 C CA . SER A 1 97 ? -2.793 10.544 0.451 1.00 86.50 97 SER A CA 1
ATOM 794 C C . SER A 1 97 ? -1.309 10.912 0.513 1.00 86.50 97 SER A C 1
ATOM 796 O O . SER A 1 97 ? -0.542 10.474 -0.345 1.00 86.50 97 SER A O 1
ATOM 798 N N . LEU A 1 98 ? -0.907 11.729 1.492 1.00 87.69 98 LEU A N 1
ATOM 799 C CA . LEU A 1 98 ? 0.486 12.150 1.666 1.00 87.69 98 LEU A CA 1
ATOM 800 C C . LEU A 1 98 ? 1.388 10.956 1.998 1.00 87.69 98 LEU A C 1
ATOM 802 O O . LEU A 1 98 ? 2.428 10.789 1.369 1.00 87.69 98 LEU A O 1
ATOM 806 N N . LEU A 1 99 ? 0.942 10.077 2.897 1.00 89.38 99 LEU A N 1
ATOM 807 C CA . LEU A 1 99 ? 1.681 8.864 3.264 1.00 89.38 99 LEU A CA 1
ATOM 808 C C . LEU A 1 99 ? 1.864 7.918 2.082 1.00 89.38 99 LEU A C 1
ATOM 810 O O . LEU A 1 99 ? 2.957 7.411 1.847 1.00 89.38 99 LEU A O 1
ATOM 814 N N . LEU A 1 100 ? 0.798 7.694 1.310 1.00 90.38 100 LEU A N 1
ATOM 815 C CA . LEU A 1 100 ? 0.879 6.867 0.112 1.00 90.38 100 LEU A CA 1
ATOM 816 C C . LEU A 1 100 ? 1.855 7.456 -0.913 1.00 90.38 100 LEU A C 1
ATOM 818 O O . LEU A 1 100 ? 2.592 6.704 -1.545 1.00 90.38 100 LEU A O 1
ATOM 822 N N . ALA A 1 101 ? 1.886 8.782 -1.072 1.00 89.00 101 ALA A N 1
ATOM 823 C CA . ALA A 1 101 ? 2.838 9.442 -1.961 1.00 89.00 101 ALA A CA 1
ATOM 824 C C . ALA A 1 101 ? 4.290 9.258 -1.489 1.00 89.00 101 ALA A C 1
ATOM 826 O O . ALA A 1 101 ? 5.139 8.909 -2.306 1.00 89.00 101 ALA A O 1
ATOM 827 N N . GLU A 1 102 ? 4.556 9.410 -0.191 1.00 90.50 102 GLU A N 1
ATOM 828 C CA . GLU A 1 102 ? 5.892 9.243 0.393 1.00 90.50 102 GLU A CA 1
ATOM 829 C C . GLU A 1 102 ? 6.407 7.799 0.259 1.00 90.50 102 GLU A C 1
ATOM 831 O O . GLU A 1 102 ? 7.549 7.576 -0.147 1.00 90.50 102 GLU A O 1
ATOM 836 N N . ILE A 1 103 ? 5.550 6.798 0.501 1.00 91.06 103 ILE A N 1
ATOM 837 C CA . ILE A 1 103 ? 5.910 5.382 0.311 1.00 91.06 103 ILE A CA 1
ATOM 838 C C . ILE A 1 103 ? 6.193 5.085 -1.168 1.00 91.06 103 ILE A C 1
ATOM 840 O O . ILE A 1 103 ? 7.157 4.385 -1.488 1.00 91.06 103 ILE A O 1
ATOM 844 N N . VAL A 1 104 ? 5.379 5.623 -2.082 1.00 89.69 104 VAL A N 1
ATOM 845 C CA . VAL A 1 104 ? 5.588 5.464 -3.530 1.00 89.69 104 VAL A CA 1
ATOM 846 C C . VAL A 1 104 ? 6.899 6.098 -3.970 1.00 89.69 104 VAL A C 1
ATOM 848 O O . VAL A 1 104 ? 7.625 5.501 -4.761 1.00 89.69 104 VAL A O 1
ATOM 851 N N . GLU A 1 105 ? 7.218 7.290 -3.479 1.00 90.00 105 GLU A N 1
ATOM 852 C CA . GLU A 1 105 ? 8.469 7.971 -3.799 1.00 90.00 105 GLU A CA 1
ATOM 853 C C . GLU A 1 105 ? 9.678 7.187 -3.276 1.00 90.00 105 GLU A C 1
ATOM 855 O O . GLU A 1 105 ? 10.621 6.931 -4.028 1.00 90.00 105 GLU A O 1
ATOM 860 N N . TYR A 1 106 ? 9.617 6.701 -2.034 1.00 90.38 106 TYR A N 1
ATOM 861 C CA . TYR A 1 106 ? 10.661 5.844 -1.480 1.00 90.38 106 TYR A CA 1
ATOM 862 C C . TYR A 1 106 ? 10.843 4.553 -2.296 1.00 90.38 106 TYR A C 1
ATOM 864 O O . TYR A 1 106 ? 11.977 4.182 -2.610 1.00 90.38 106 TYR A O 1
ATOM 872 N N . TYR A 1 107 ? 9.749 3.903 -2.708 1.00 88.75 107 TYR A N 1
ATOM 873 C CA . TYR A 1 107 ? 9.800 2.735 -3.592 1.00 88.75 107 TYR A CA 1
ATOM 874 C C . TYR A 1 107 ? 10.458 3.062 -4.939 1.00 88.75 107 TYR A C 1
ATOM 876 O O . TYR A 1 107 ? 11.371 2.359 -5.377 1.00 88.75 107 TYR A O 1
ATOM 884 N N . LYS A 1 108 ? 10.029 4.154 -5.586 1.00 86.19 108 LYS A N 1
ATOM 885 C CA . LYS A 1 108 ? 10.561 4.599 -6.882 1.00 86.19 108 LYS A CA 1
ATOM 886 C C . LYS A 1 108 ? 12.067 4.851 -6.823 1.00 86.19 108 LYS A C 1
ATOM 888 O O . LYS A 1 108 ? 12.783 4.423 -7.723 1.00 86.19 108 LYS A O 1
ATOM 893 N N . ASN A 1 109 ? 12.535 5.494 -5.757 1.00 86.81 109 ASN A N 1
ATOM 894 C CA . ASN A 1 109 ? 13.931 5.901 -5.623 1.00 86.81 109 ASN A CA 1
ATOM 895 C C . ASN A 1 109 ? 14.881 4.739 -5.300 1.00 86.81 109 ASN A C 1
ATOM 897 O O . ASN A 1 109 ? 16.048 4.801 -5.675 1.00 86.81 109 ASN A O 1
ATOM 901 N N . ASN A 1 110 ? 14.401 3.694 -4.618 1.00 84.06 110 ASN A N 1
ATOM 902 C CA . ASN A 1 110 ? 15.275 2.649 -4.070 1.00 84.06 110 ASN A CA 1
ATOM 903 C C . ASN A 1 110 ? 15.063 1.256 -4.689 1.00 84.06 110 ASN A C 1
ATOM 905 O O . ASN A 1 110 ? 15.967 0.428 -4.625 1.00 84.06 110 ASN A O 1
ATOM 909 N N . TYR A 1 111 ? 13.899 0.986 -5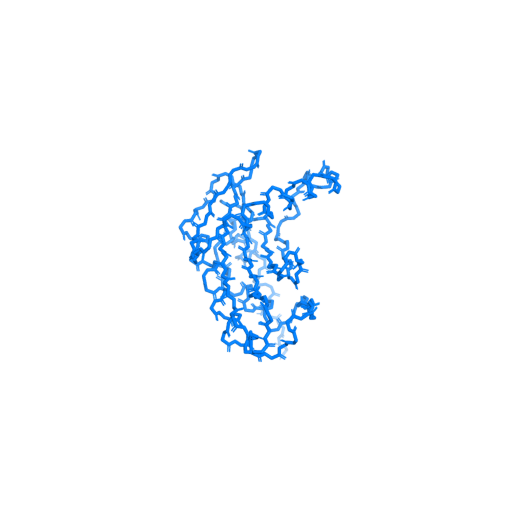.294 1.00 78.50 111 TYR A N 1
ATOM 910 C CA . TYR A 1 111 ? 13.510 -0.373 -5.705 1.00 78.50 111 TYR A CA 1
ATOM 911 C C . TYR A 1 111 ? 13.020 -0.477 -7.157 1.00 78.50 111 TYR A C 1
ATOM 913 O O . TYR A 1 111 ? 13.228 -1.508 -7.797 1.00 78.50 111 TYR A O 1
ATOM 921 N N . ALA A 1 112 ? 12.408 0.574 -7.718 1.00 70.19 112 ALA A N 1
ATOM 922 C CA . ALA A 1 112 ? 11.753 0.504 -9.033 1.00 70.19 112 ALA A CA 1
ATOM 923 C C . ALA A 1 112 ? 12.703 0.333 -10.241 1.00 70.19 112 ALA A C 1
ATOM 925 O O . ALA A 1 112 ? 12.230 0.146 -11.364 1.00 70.19 112 ALA A O 1
ATOM 926 N N . SER A 1 113 ? 14.022 0.409 -10.049 1.00 63.56 113 SER A N 1
ATOM 927 C CA . SER A 1 113 ? 15.033 0.298 -11.111 1.00 63.56 113 SER A CA 1
ATOM 928 C C . SER A 1 113 ? 15.640 -1.101 -11.286 1.00 63.56 113 SER A C 1
ATOM 930 O O . SER A 1 113 ? 16.322 -1.319 -12.285 1.00 63.56 113 SER A O 1
ATOM 932 N N . ASN A 1 114 ? 15.399 -2.048 -10.3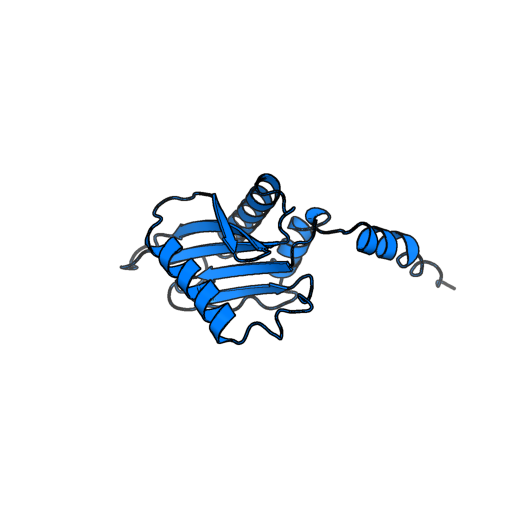67 1.00 56.59 114 ASN A N 1
ATOM 933 C CA . ASN A 1 114 ? 16.243 -3.249 -10.242 1.00 56.59 114 ASN A CA 1
ATOM 934 C C . ASN A 1 114 ? 15.563 -4.603 -10.520 1.00 56.59 114 ASN A C 1
ATOM 936 O O . ASN A 1 114 ? 16.229 -5.629 -10.405 1.00 56.59 114 ASN A O 1
ATOM 940 N N . THR A 1 115 ? 14.282 -4.656 -10.892 1.00 61.19 115 THR A N 1
ATOM 941 C CA . THR A 1 115 ? 13.552 -5.934 -11.033 1.00 61.19 115 THR A CA 1
ATOM 942 C C . THR A 1 115 ? 12.901 -6.121 -12.400 1.00 61.19 115 THR A C 1
ATOM 944 O O . THR A 1 115 ? 12.385 -5.180 -13.004 1.00 61.19 115 THR A O 1
ATOM 947 N N . ASP A 1 116 ? 12.903 -7.369 -12.884 1.00 68.00 116 ASP A N 1
ATOM 948 C CA . ASP A 1 116 ? 12.189 -7.769 -14.098 1.00 68.00 116 ASP A CA 1
ATOM 949 C C . ASP A 1 116 ? 10.699 -7.359 -13.981 1.00 68.00 116 ASP A C 1
ATOM 951 O O . ASP A 1 116 ? 10.041 -7.672 -12.978 1.00 68.00 116 ASP A O 1
ATOM 955 N N . PRO A 1 117 ? 10.130 -6.656 -14.980 1.00 66.62 117 PRO A N 1
ATOM 956 C CA . PRO A 1 117 ? 8.713 -6.301 -15.024 1.00 66.62 117 PRO A CA 1
ATOM 957 C C . PRO A 1 117 ? 7.756 -7.474 -14.755 1.00 66.62 117 PRO A C 1
ATOM 959 O O . PRO A 1 117 ? 6.677 -7.253 -14.209 1.00 66.62 117 PRO A O 1
ATOM 962 N N . LYS A 1 118 ? 8.138 -8.699 -15.141 1.00 64.06 118 LYS A N 1
ATOM 963 C CA . LYS A 1 118 ? 7.331 -9.922 -15.010 1.00 64.06 118 LYS A CA 1
ATOM 964 C C . LYS A 1 118 ? 7.432 -10.581 -13.643 1.00 64.06 118 LYS A C 1
ATOM 966 O O . LYS A 1 118 ? 6.549 -11.358 -13.293 1.00 64.06 118 LYS A O 1
ATOM 971 N N . VAL A 1 119 ? 8.496 -10.306 -12.892 1.00 67.62 119 VAL A N 1
ATOM 972 C CA . VAL A 1 119 ? 8.701 -10.908 -11.577 1.00 67.62 119 VAL A CA 1
ATOM 973 C C . VAL A 1 119 ? 8.067 -10.006 -10.530 1.00 67.62 119 VAL A C 1
ATOM 975 O O . VAL A 1 119 ? 8.378 -8.817 -10.415 1.00 67.62 119 VAL A O 1
ATOM 978 N N . VAL A 1 120 ? 7.131 -10.576 -9.785 1.00 67.06 120 VAL A N 1
ATOM 979 C CA . VAL A 1 120 ? 6.551 -9.953 -8.602 1.00 67.06 120 VAL A CA 1
ATOM 980 C C . VAL A 1 120 ? 7.326 -10.506 -7.415 1.00 67.06 120 VAL A C 1
ATOM 982 O O . VAL A 1 120 ? 7.057 -11.612 -6.959 1.00 67.06 120 VAL A O 1
ATOM 985 N N . GLU A 1 121 ? 8.358 -9.782 -6.985 1.00 73.19 121 GLU A N 1
ATOM 986 C CA . GLU A 1 121 ? 9.087 -10.130 -5.766 1.00 73.19 121 GLU A CA 1
ATOM 987 C C . GLU A 1 121 ? 8.292 -9.622 -4.567 1.00 73.19 121 GLU A C 1
ATOM 989 O O . GLU A 1 121 ? 8.058 -8.417 -4.435 1.00 73.19 121 GLU A O 1
ATOM 994 N N . GLU A 1 122 ? 7.851 -10.545 -3.713 1.00 83.81 122 GLU A N 1
ATOM 995 C CA . GLU A 1 122 ? 7.246 -10.184 -2.438 1.00 83.81 122 GLU A CA 1
ATOM 996 C C . GLU A 1 122 ? 8.283 -9.472 -1.570 1.00 83.81 122 GLU A C 1
ATOM 998 O O . GLU A 1 122 ? 9.388 -9.973 -1.349 1.00 83.81 122 GLU A O 1
ATOM 1003 N N . ILE A 1 123 ? 7.925 -8.295 -1.063 1.00 84.31 123 ILE A N 1
ATOM 1004 C CA . ILE A 1 123 ? 8.752 -7.576 -0.105 1.00 84.31 123 ILE A CA 1
ATOM 1005 C C . ILE A 1 123 ? 8.570 -8.241 1.265 1.00 84.31 123 ILE A C 1
ATOM 1007 O O . ILE A 1 123 ? 7.463 -8.205 1.809 1.00 84.31 123 ILE A O 1
ATOM 1011 N N . PRO A 1 124 ? 9.633 -8.815 1.858 1.00 82.81 124 PRO A N 1
ATOM 1012 C CA . PRO A 1 124 ? 9.496 -9.549 3.103 1.00 82.81 124 PRO A CA 1
ATOM 1013 C C . PRO A 1 124 ? 9.252 -8.613 4.291 1.00 82.81 124 PRO A C 1
ATOM 1015 O O . PRO A 1 124 ? 9.744 -7.476 4.340 1.00 82.81 124 PRO A O 1
ATOM 1018 N N . GLU A 1 125 ? 8.540 -9.130 5.294 1.00 78.69 125 GLU A N 1
ATOM 1019 C CA . GLU A 1 125 ? 8.408 -8.486 6.602 1.00 78.69 125 GLU A CA 1
ATOM 1020 C C . GLU A 1 125 ? 9.796 -8.225 7.212 1.00 78.69 125 GLU A C 1
ATOM 1022 O O . GLU A 1 125 ? 10.710 -9.044 7.089 1.00 78.69 125 GLU A O 1
ATOM 1027 N N . ASN A 1 126 ? 9.968 -7.094 7.902 1.00 81.06 126 ASN A N 1
ATOM 1028 C CA . ASN A 1 126 ? 11.247 -6.648 8.480 1.00 81.06 126 ASN A CA 1
ATOM 1029 C C . ASN A 1 126 ? 12.358 -6.290 7.470 1.00 81.06 126 ASN A C 1
ATOM 1031 O O . ASN A 1 126 ? 13.489 -6.006 7.893 1.00 81.06 126 ASN A O 1
ATOM 1035 N N . SER A 1 127 ? 12.063 -6.264 6.166 1.00 88.38 127 SER A N 1
ATOM 1036 C CA . SER A 1 127 ? 12.952 -5.679 5.156 1.00 88.38 127 SER A CA 1
ATOM 1037 C C . SER A 1 127 ? 13.221 -4.195 5.423 1.00 88.38 127 SER A C 1
ATOM 1039 O O . SER A 1 127 ? 12.530 -3.542 6.208 1.00 88.38 127 SER A O 1
ATOM 1041 N N . GLU A 1 128 ? 14.235 -3.635 4.761 1.00 88.25 128 GLU A N 1
ATOM 1042 C CA . GLU A 1 128 ? 14.498 -2.193 4.817 1.00 88.25 128 GLU A CA 1
ATOM 1043 C C . GLU A 1 128 ? 13.280 -1.383 4.350 1.00 88.25 128 GLU A C 1
ATOM 1045 O O . GLU A 1 128 ? 12.900 -0.413 5.006 1.00 88.25 128 GLU A O 1
ATOM 1050 N N . PHE A 1 129 ? 12.598 -1.848 3.298 1.00 89.62 129 PHE A N 1
ATOM 1051 C CA . PHE A 1 129 ? 11.343 -1.259 2.849 1.00 89.62 129 PHE A CA 1
ATOM 1052 C C . PHE A 1 129 ? 10.260 -1.306 3.927 1.00 89.62 129 PHE A C 1
ATOM 1054 O O . PHE A 1 129 ? 9.671 -0.276 4.236 1.00 89.62 129 PHE A O 1
ATOM 1061 N N . ASP A 1 130 ? 10.027 -2.462 4.551 1.00 87.88 130 ASP A N 1
ATOM 1062 C CA . ASP A 1 130 ? 9.004 -2.599 5.592 1.00 87.88 130 ASP A CA 1
ATOM 1063 C C . ASP A 1 130 ? 9.292 -1.729 6.832 1.00 87.88 130 ASP A C 1
ATOM 1065 O O . ASP A 1 130 ? 8.386 -1.119 7.415 1.00 87.88 130 ASP A O 1
ATOM 1069 N N . LYS A 1 131 ? 10.567 -1.613 7.217 1.00 88.31 131 LYS A N 1
ATOM 1070 C CA . LYS A 1 131 ? 11.003 -0.702 8.284 1.00 88.31 131 LYS A CA 1
ATOM 1071 C C . LYS A 1 131 ? 10.739 0.747 7.902 1.00 88.31 131 LYS A C 1
ATOM 1073 O O . LYS A 1 131 ? 10.135 1.468 8.693 1.00 88.31 131 LYS A O 1
ATOM 1078 N N . LYS A 1 132 ? 11.094 1.151 6.679 1.00 89.12 132 LYS A N 1
ATOM 1079 C CA . LYS A 1 132 ? 10.829 2.506 6.191 1.00 89.12 132 LYS A CA 1
ATOM 1080 C C . LYS A 1 132 ? 9.337 2.813 6.131 1.00 89.12 132 LYS A C 1
ATOM 1082 O O . LYS A 1 132 ? 8.928 3.880 6.569 1.00 89.12 132 LYS A O 1
ATOM 1087 N N . VAL A 1 133 ? 8.516 1.877 5.661 1.00 87.50 133 VAL A N 1
ATOM 1088 C CA . VAL A 1 133 ? 7.054 2.016 5.683 1.00 87.50 133 VAL A CA 1
ATOM 1089 C C . VAL A 1 133 ? 6.564 2.228 7.113 1.00 87.50 133 VAL A C 1
ATOM 1091 O O . VAL A 1 133 ? 5.757 3.118 7.355 1.00 87.50 133 VAL A O 1
ATOM 1094 N N . SER A 1 134 ? 7.089 1.473 8.079 1.00 85.31 134 SER A N 1
ATOM 1095 C CA . SER A 1 134 ? 6.737 1.643 9.495 1.00 85.31 134 SER A CA 1
ATOM 1096 C C . SER A 1 134 ? 7.139 3.017 10.043 1.00 85.31 134 SER A C 1
ATOM 1098 O O . SER A 1 134 ? 6.391 3.595 10.823 1.00 85.31 134 SER A O 1
ATOM 1100 N N . GLU A 1 135 ? 8.283 3.560 9.619 1.00 84.44 135 GLU A N 1
ATOM 1101 C CA . GLU A 1 135 ? 8.731 4.913 9.978 1.00 84.44 135 GLU A CA 1
ATOM 1102 C C . GLU A 1 135 ? 7.865 6.011 9.355 1.00 84.44 135 GLU A C 1
ATOM 1104 O O . GLU A 1 135 ? 7.452 6.920 10.070 1.00 84.44 135 GLU A O 1
ATOM 1109 N N . ILE A 1 136 ? 7.583 5.921 8.046 1.00 84.25 136 ILE A N 1
ATOM 1110 C CA . ILE A 1 136 ? 6.733 6.874 7.308 1.00 84.25 136 ILE A CA 1
ATOM 1111 C C . ILE A 1 136 ? 5.346 6.913 7.943 1.00 84.25 136 ILE A C 1
ATOM 1113 O O . ILE A 1 136 ? 4.772 7.973 8.177 1.00 84.25 136 ILE A O 1
ATOM 1117 N N . ILE A 1 137 ? 4.817 5.734 8.259 1.00 80.50 137 ILE A N 1
ATOM 1118 C CA . ILE A 1 137 ? 3.524 5.603 8.913 1.00 80.50 137 ILE A CA 1
ATOM 1119 C C . ILE A 1 137 ? 3.585 6.138 10.349 1.00 80.50 137 ILE A C 1
ATOM 1121 O O . ILE A 1 137 ? 2.643 6.800 10.779 1.00 80.50 137 ILE A O 1
ATOM 1125 N N . GLY A 1 138 ? 4.685 5.908 11.071 1.00 73.00 138 GLY A N 1
ATOM 1126 C CA . GLY A 1 138 ? 5.005 6.550 12.346 1.00 73.00 138 GLY A CA 1
ATOM 1127 C C . GLY A 1 138 ? 3.807 6.722 13.293 1.00 73.00 138 GLY A C 1
ATOM 1128 O O . GLY A 1 138 ? 3.084 5.775 13.605 1.00 73.00 138 GLY A O 1
ATOM 1129 N N . ASP A 1 139 ? 3.586 7.969 13.725 1.00 57.06 139 ASP A N 1
ATOM 1130 C CA . ASP A 1 139 ? 2.509 8.401 14.631 1.00 57.06 139 ASP A CA 1
ATOM 1131 C C . ASP A 1 139 ? 1.142 8.633 13.967 1.00 57.06 139 ASP A C 1
ATOM 1133 O O . ASP A 1 139 ? 0.156 8.868 14.673 1.00 57.06 139 ASP A O 1
ATOM 1137 N N . PHE A 1 140 ? 1.039 8.550 12.633 1.00 59.88 140 PHE A N 1
ATOM 1138 C CA . PHE A 1 140 ? -0.251 8.642 11.927 1.00 59.88 140 PHE A CA 1
ATOM 1139 C C . PHE A 1 140 ? -1.262 7.621 12.468 1.00 59.88 140 PHE A C 1
ATOM 1141 O O . PHE A 1 140 ? -2.477 7.834 12.456 1.00 59.88 140 PHE A O 1
ATOM 1148 N N . TYR A 1 141 ? -0.725 6.518 12.985 1.00 58.88 141 TYR A N 1
ATOM 1149 C CA . TYR A 1 141 ? -1.457 5.377 13.486 1.00 58.88 141 TYR A CA 1
ATOM 1150 C C . TYR A 1 141 ? -1.557 5.239 14.980 1.00 58.88 141 TYR A C 1
ATOM 1152 O O . TYR A 1 141 ? -2.367 4.422 15.417 1.00 58.88 141 TYR A O 1
ATOM 1160 N N . SER A 1 142 ? -0.752 5.977 15.745 1.00 50.06 142 SER A N 1
ATOM 1161 C CA . SER A 1 142 ? -0.695 5.758 17.175 1.00 50.06 142 SER A CA 1
ATOM 1162 C C . SER A 1 142 ? -2.049 6.141 17.757 1.00 50.06 142 SER A C 1
ATOM 1164 O O . SER A 1 142 ? -2.391 7.312 17.968 1.00 50.06 142 SER A O 1
ATOM 1166 N N . THR A 1 143 ? -2.886 5.129 17.982 1.00 51.84 143 THR A N 1
ATOM 1167 C CA . THR A 1 143 ? -4.117 5.326 18.730 1.00 51.84 143 THR A CA 1
ATOM 1168 C C . THR A 1 143 ? -3.723 5.913 20.081 1.00 51.84 143 THR A C 1
ATOM 1170 O O . THR A 1 143 ? -2.606 5.704 20.563 1.00 51.84 143 THR A O 1
ATOM 1173 N N . ALA A 1 144 ? -4.625 6.647 20.735 1.00 47.44 144 ALA A N 1
ATOM 1174 C CA . ALA A 1 144 ? -4.384 7.061 22.118 1.00 47.44 144 ALA A CA 1
ATOM 1175 C C . ALA A 1 144 ? -3.967 5.859 22.994 1.00 47.44 144 ALA A C 1
ATOM 1177 O O . ALA A 1 144 ? -3.167 6.024 23.901 1.00 47.44 144 ALA A O 1
ATOM 1178 N N . ILE A 1 145 ? -4.426 4.646 22.655 1.00 48.47 145 ILE A N 1
ATOM 1179 C CA . ILE A 1 145 ? -4.070 3.385 23.309 1.00 48.47 145 ILE A CA 1
ATOM 1180 C C . ILE A 1 145 ? -2.632 2.949 22.998 1.00 48.47 145 ILE A C 1
ATOM 1182 O O . ILE A 1 145 ? -1.928 2.605 23.932 1.00 48.47 145 ILE A O 1
ATOM 1186 N N . GLU A 1 146 ? -2.151 2.985 21.753 1.00 47.28 146 GLU A N 1
ATOM 1187 C CA . GLU A 1 146 ? -0.744 2.657 21.442 1.00 47.28 146 GLU A CA 1
ATOM 1188 C C . GLU A 1 146 ? 0.229 3.698 21.994 1.00 47.28 146 GLU A C 1
ATOM 1190 O O . GLU A 1 146 ? 1.256 3.327 22.557 1.00 47.28 146 GLU A O 1
ATOM 1195 N N . ARG A 1 147 ? -0.127 4.991 21.935 1.00 44.25 147 ARG A N 1
ATOM 1196 C CA . ARG A 1 147 ? 0.615 6.058 22.624 1.00 44.25 147 ARG A CA 1
ATOM 1197 C C . ARG A 1 147 ? 0.637 5.828 24.131 1.00 44.25 147 ARG A C 1
ATOM 1199 O O . ARG A 1 147 ? 1.700 5.911 24.729 1.00 44.25 147 ARG A O 1
ATOM 1206 N N . MET A 1 148 ? -0.500 5.488 24.742 1.00 44.38 148 MET A N 1
ATOM 1207 C CA . MET A 1 148 ? -0.559 5.132 26.162 1.00 44.38 148 MET A CA 1
ATOM 1208 C C . MET A 1 148 ? 0.267 3.880 26.456 1.00 44.38 148 MET A C 1
ATOM 1210 O O . MET A 1 148 ? 1.047 3.895 27.394 1.00 44.38 148 MET A O 1
ATOM 1214 N N . MET A 1 149 ? 0.179 2.817 25.659 1.00 48.56 149 MET A N 1
ATOM 1215 C CA . MET A 1 149 ? 0.967 1.614 25.911 1.00 48.56 149 MET A CA 1
ATOM 1216 C C . MET A 1 149 ? 2.467 1.886 25.790 1.00 48.56 149 MET A C 1
ATOM 1218 O O . MET A 1 149 ? 3.236 1.427 26.623 1.00 48.56 149 MET A O 1
ATOM 1222 N N . HIS A 1 150 ? 2.889 2.688 24.817 1.00 45.09 150 HIS A N 1
ATOM 1223 C CA . HIS A 1 150 ? 4.292 3.054 24.665 1.00 45.09 150 HIS A CA 1
ATOM 1224 C C . HIS A 1 150 ? 4.766 4.046 25.747 1.00 45.09 150 HIS A C 1
ATOM 1226 O O . HIS A 1 150 ? 5.922 4.014 26.153 1.00 45.09 150 HIS A O 1
ATOM 1232 N N . LEU A 1 151 ? 3.889 4.915 26.261 1.00 45.25 151 LEU A N 1
ATOM 1233 C CA . LEU A 1 151 ? 4.201 5.837 27.363 1.00 45.25 151 LEU A CA 1
ATOM 1234 C C . LEU A 1 151 ? 4.207 5.150 28.739 1.00 45.25 151 LEU A C 1
ATOM 1236 O O . LEU A 1 151 ? 4.992 5.539 29.596 1.00 45.25 151 LEU A O 1
ATOM 1240 N N . PHE A 1 152 ? 3.350 4.146 28.953 1.00 47.69 152 PHE A N 1
ATOM 1241 C CA . PHE A 1 152 ? 3.185 3.460 30.241 1.00 47.69 152 PHE A CA 1
ATOM 1242 C C . PHE A 1 152 ? 3.947 2.131 30.344 1.00 47.69 152 PHE A C 1
ATOM 1244 O O . PHE A 1 152 ? 4.221 1.696 31.458 1.00 47.69 152 PHE A O 1
ATOM 1251 N N . PHE A 1 153 ? 4.306 1.489 29.225 1.00 51.72 153 PHE A N 1
ATOM 1252 C CA . PHE A 1 153 ? 4.976 0.178 29.224 1.00 51.72 153 PHE A CA 1
ATOM 1253 C C . PHE A 1 153 ? 6.355 0.159 28.541 1.00 51.72 153 PHE A C 1
ATOM 1255 O O . PHE A 1 153 ? 7.052 -0.848 28.647 1.00 51.72 153 PHE A O 1
ATOM 1262 N N . SER A 1 154 ? 6.815 1.246 27.903 1.00 45.34 154 SER A N 1
ATOM 1263 C CA . SER A 1 154 ? 8.193 1.322 27.366 1.00 45.34 154 SER A CA 1
ATOM 1264 C C . SER A 1 154 ? 9.227 1.862 28.370 1.00 45.34 154 SER A C 1
ATOM 1266 O O . SER A 1 154 ? 10.399 2.005 28.022 1.00 45.34 154 SER A O 1
ATOM 1268 N N . SER A 1 155 ? 8.837 2.135 29.621 1.00 43.19 155 SER A N 1
ATOM 1269 C CA . SER A 1 155 ? 9.735 2.602 30.691 1.00 43.19 155 SER A CA 1
ATOM 1270 C C . SER A 1 155 ? 10.569 1.502 31.372 1.00 43.19 155 SER A C 1
ATOM 1272 O O . SER A 1 155 ? 11.488 1.835 32.114 1.00 43.19 155 SER A O 1
ATOM 1274 N N . ASP A 1 156 ? 10.363 0.216 31.064 1.00 44.31 156 ASP A N 1
ATOM 1275 C CA . ASP A 1 156 ? 11.057 -0.901 31.743 1.00 44.31 156 ASP A CA 1
ATOM 1276 C C . ASP A 1 156 ? 12.308 -1.438 31.021 1.00 44.31 156 ASP A C 1
ATOM 1278 O O . ASP A 1 156 ? 12.744 -2.572 31.229 1.00 44.31 156 ASP A O 1
ATOM 1282 N N . LYS A 1 157 ? 12.961 -0.619 30.191 1.00 45.16 157 LYS A N 1
ATOM 1283 C CA . LYS A 1 157 ? 14.316 -0.923 29.696 1.00 45.16 157 LYS A CA 1
ATOM 1284 C C . LYS A 1 157 ? 15.286 0.217 29.958 1.00 45.16 157 LYS A C 1
ATOM 1286 O O . LYS A 1 157 ? 15.855 0.770 29.023 1.00 45.16 157 LYS A O 1
ATOM 1291 N N . LYS A 1 158 ? 15.509 0.547 31.233 1.00 45.06 158 LYS A N 1
ATOM 1292 C CA . LYS A 1 158 ? 16.748 1.213 31.672 1.00 45.06 158 LYS A CA 1
ATOM 1293 C C . LYS A 1 158 ? 16.966 1.138 33.188 1.00 45.06 158 LYS A C 1
ATOM 1295 O O . LYS A 1 158 ? 17.040 2.161 33.843 1.00 45.06 158 LYS A O 1
ATOM 1300 N N . THR A 1 159 ? 17.154 -0.066 33.724 1.00 44.34 159 THR A N 1
ATOM 1301 C CA . THR A 1 159 ? 17.927 -0.277 34.969 1.00 44.34 159 THR A CA 1
ATOM 1302 C C . THR A 1 159 ? 18.290 -1.753 35.123 1.00 44.34 159 THR A C 1
ATOM 1304 O O . THR A 1 159 ? 17.701 -2.492 35.899 1.00 44.34 159 THR A O 1
ATOM 1307 N N . LYS A 1 160 ? 19.295 -2.187 34.365 1.00 40.31 160 LYS A N 1
ATOM 1308 C CA . LYS A 1 160 ? 20.271 -3.178 34.828 1.00 40.31 160 LYS A CA 1
ATOM 1309 C C . LYS A 1 160 ? 21.586 -2.848 34.145 1.00 40.31 160 LYS A C 1
ATOM 1311 O O . LYS A 1 160 ? 21.778 -3.205 32.993 1.00 40.31 160 LYS A O 1
ATOM 1316 N N . ASN A 1 161 ? 22.417 -2.095 34.847 1.00 40.28 161 ASN A N 1
ATOM 1317 C CA . ASN A 1 161 ? 23.855 -2.282 34.801 1.00 40.28 161 ASN A CA 1
ATOM 1318 C C . ASN A 1 161 ? 24.301 -2.261 36.259 1.00 40.28 161 ASN A C 1
ATOM 1320 O O . ASN A 1 161 ? 24.033 -1.286 36.967 1.00 40.28 161 ASN A O 1
ATOM 1324 N N . ASP A 1 162 ? 24.840 -3.408 36.661 1.00 38.34 162 ASP A N 1
ATOM 1325 C CA . ASP A 1 162 ? 25.641 -3.611 37.864 1.00 38.34 162 ASP A CA 1
ATOM 1326 C C . ASP A 1 162 ? 26.866 -2.680 37.883 1.00 38.34 162 ASP A C 1
ATOM 1328 O O . ASP A 1 162 ? 27.347 -2.304 36.783 1.00 38.34 162 ASP A O 1
#

Solvent-accessible surface area (backbone atoms only — not comparable to full-atom values): 9660 Å² total; per-residue (Å²): 105,46,64,28,37,38,38,33,29,53,71,86,41,77,28,38,78,47,74,77,40,84,57,93,62,51,94,70,44,52,72,67,51,57,46,52,50,50,50,58,48,48,60,51,57,74,73,55,92,60,78,48,76,47,76,47,80,54,95,76,30,31,33,42,35,39,39,47,76,46,80,52,89,97,51,97,64,69,47,41,35,37,38,40,39,37,20,33,77,70,48,57,62,68,62,52,50,52,50,53,50,53,52,49,50,53,41,54,76,75,52,69,84,78,66,60,93,86,60,79,70,66,61,55,86,83,32,73,65,46,48,49,50,53,57,73,45,50,72,85,55,53,34,76,63,54,49,45,47,54,69,73,62,61,73,84,80,80,87,86,79,134